Protein AF-A0AA85EK58-F1 (afdb_monomer_lite)

Sequence (116 aa):
MITLLSKPRTLRCLTRRSVKFATYGFLPGLTIAPILMYVRMKGQPDEAFYDRCYRLRCNKNQLRVDRFSYIGLGCGGIAGFANAFGPMQTAIVGMMIGTVAAVCCNQIKSSTSTQK

pLDDT: mean 83.44, std 10.49, range [45.47, 93.94]

Radius of gyration: 18.48 Å; chains: 1; bounding box: 42×33×50 Å

InterPro domains:
  IPR013869 Protein of unknown function DUF1757 [PF08560] (5-103)

Foldseek 3Di:
DVVVPDDDPDPVVVLVVVLVVLLVVVVVCVVVVVVVVCVVPVPDDPVVVVVVVVVCVVPVLNVQLVVLLQVQLVVQLVVQVVDPNHSSSRSSVRSVVSNVVSVVVVVVVVVVVVVD

Structure (mmCIF, N/CA/C/O backbone):
data_AF-A0AA85EK58-F1
#
_entry.id   AF-A0AA85EK58-F1
#
loop_
_atom_site.group_PDB
_atom_site.id
_atom_site.type_symbol
_atom_site.label_atom_id
_atom_site.label_alt_id
_atom_site.label_comp_id
_atom_site.label_asym_id
_atom_site.label_entity_id
_atom_site.label_seq_id
_atom_site.pdbx_PDB_ins_code
_atom_site.Cartn_x
_atom_site.Cartn_y
_atom_site.Cartn_z
_atom_site.occupancy
_atom_site.B_iso_or_equiv
_atom_site.auth_seq_id
_atom_site.auth_comp_id
_atom_site.auth_asym_id
_atom_site.auth_atom_id
_atom_site.pdbx_PDB_model_num
ATOM 1 N N . MET A 1 1 ? -0.810 -17.133 -13.652 1.00 45.47 1 MET A N 1
ATOM 2 C CA . MET A 1 1 ? 0.243 -17.970 -13.025 1.00 45.47 1 MET A CA 1
ATOM 3 C C . MET A 1 1 ? 1.201 -18.597 -14.047 1.00 45.47 1 MET A C 1
ATOM 5 O O . MET A 1 1 ? 2.395 -18.643 -13.786 1.00 45.47 1 MET A O 1
ATOM 9 N N . ILE A 1 2 ? 0.723 -18.992 -15.234 1.00 46.12 2 ILE A N 1
ATOM 10 C CA . ILE A 1 2 ? 1.496 -19.695 -16.284 1.00 46.12 2 ILE A CA 1
ATOM 11 C C . ILE A 1 2 ? 2.685 -18.862 -16.837 1.00 46.12 2 ILE A C 1
ATOM 13 O O . ILE A 1 2 ? 3.701 -19.406 -17.259 1.00 46.12 2 ILE A O 1
ATOM 17 N N . THR A 1 3 ? 2.630 -17.529 -16.753 1.00 54.53 3 THR A N 1
ATOM 18 C CA . THR A 1 3 ? 3.669 -16.609 -17.263 1.00 54.53 3 THR A CA 1
ATOM 19 C C . THR A 1 3 ? 4.850 -16.344 -16.318 1.00 54.53 3 THR A C 1
ATOM 21 O O . THR A 1 3 ? 5.809 -15.699 -16.740 1.00 54.53 3 THR A O 1
ATOM 24 N N . LEU A 1 4 ? 4.816 -16.820 -15.064 1.00 53.28 4 LEU A N 1
ATOM 25 C CA . LEU A 1 4 ? 5.979 -16.775 -14.156 1.00 53.28 4 LEU A CA 1
ATOM 26 C C . LEU A 1 4 ? 6.968 -17.920 -14.429 1.00 53.28 4 LEU A C 1
ATOM 28 O O . LEU A 1 4 ? 8.167 -17.752 -14.230 1.00 53.28 4 LEU A O 1
ATOM 32 N N . LEU A 1 5 ? 6.466 -19.058 -14.917 1.00 60.56 5 LEU A N 1
ATOM 33 C CA . LEU A 1 5 ? 7.264 -20.245 -15.246 1.00 60.56 5 LEU A CA 1
ATOM 34 C C . LEU A 1 5 ? 7.906 -20.168 -16.64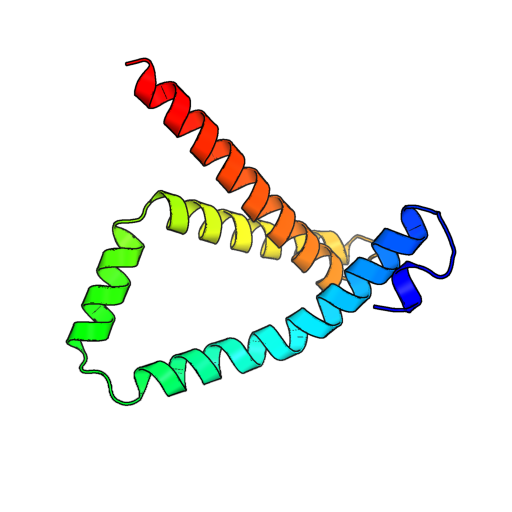0 1.00 60.56 5 LEU A C 1
ATOM 36 O O . LEU A 1 5 ? 8.931 -20.805 -16.879 1.00 60.56 5 LEU A O 1
ATOM 40 N N . SER A 1 6 ? 7.352 -19.358 -17.547 1.00 59.06 6 SER A N 1
ATOM 41 C CA . SER A 1 6 ? 7.892 -19.170 -18.896 1.00 59.06 6 SER A CA 1
ATOM 42 C C . SER A 1 6 ? 8.773 -17.909 -18.964 1.00 59.06 6 SER A C 1
ATOM 44 O O . SER A 1 6 ? 8.322 -16.804 -18.655 1.00 59.06 6 SER A O 1
ATOM 46 N N . LYS A 1 7 ? 10.058 -18.112 -19.303 1.00 69.31 7 LYS A N 1
ATOM 47 C CA . LYS A 1 7 ? 11.213 -17.171 -19.321 1.00 69.31 7 LYS A CA 1
ATOM 48 C C . LYS A 1 7 ? 10.885 -15.716 -19.759 1.00 69.31 7 LYS A C 1
ATOM 50 O O . LYS A 1 7 ? 9.949 -15.500 -20.529 1.00 6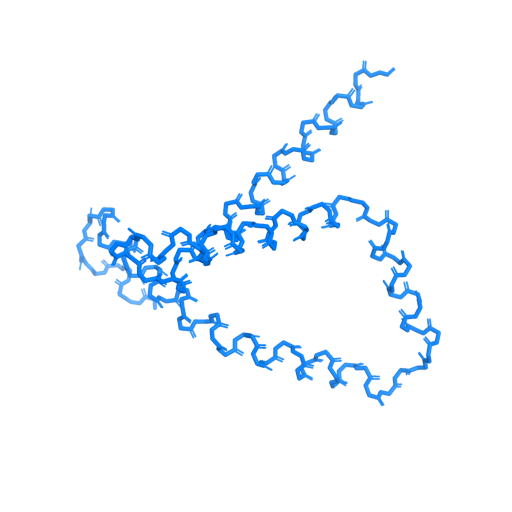9.31 7 LYS A O 1
ATOM 55 N N . PRO A 1 8 ? 11.669 -14.697 -19.321 1.00 58.47 8 PRO A N 1
ATOM 56 C CA . PRO A 1 8 ? 13.114 -14.725 -19.046 1.00 58.47 8 PRO A CA 1
ATOM 57 C C . PRO A 1 8 ? 13.501 -14.667 -17.555 1.00 58.47 8 PRO A C 1
ATOM 59 O O . PRO A 1 8 ? 12.865 -13.988 -16.757 1.00 58.47 8 PRO A O 1
ATOM 62 N N . ARG A 1 9 ? 14.608 -15.335 -17.194 1.00 65.94 9 ARG A N 1
ATOM 63 C CA . ARG A 1 9 ? 15.175 -15.437 -15.828 1.00 65.94 9 ARG A CA 1
ATOM 64 C C . ARG A 1 9 ? 15.996 -14.204 -15.408 1.00 65.94 9 ARG A C 1
ATOM 66 O O . ARG A 1 9 ? 17.000 -14.330 -14.717 1.00 65.94 9 ARG A O 1
ATOM 73 N N . THR A 1 10 ? 15.620 -13.012 -15.862 1.00 80.12 10 THR A N 1
ATOM 74 C CA . THR A 1 10 ? 16.345 -11.775 -15.535 1.00 80.12 10 THR A CA 1
ATOM 75 C C . THR A 1 10 ? 15.553 -10.986 -14.504 1.00 80.12 10 THR A C 1
ATOM 77 O O . THR A 1 10 ? 14.400 -10.634 -14.762 1.00 80.12 10 THR A O 1
ATOM 80 N N . LEU A 1 11 ? 16.180 -10.647 -13.370 1.00 76.69 11 LEU A N 1
ATOM 81 C CA . LEU A 1 11 ? 15.544 -9.897 -12.274 1.00 76.69 11 LEU A CA 1
ATOM 82 C C . LEU A 1 11 ? 14.867 -8.611 -12.766 1.00 76.69 11 LEU A C 1
ATOM 84 O O . LEU A 1 11 ? 13.740 -8.322 -12.389 1.00 76.69 11 LEU A O 1
ATOM 88 N N . ARG A 1 12 ? 15.491 -7.895 -13.709 1.00 77.56 12 ARG A N 1
ATOM 89 C CA . ARG A 1 12 ? 14.914 -6.684 -14.317 1.00 77.56 12 ARG A CA 1
ATOM 90 C C . ARG A 1 12 ? 13.578 -6.933 -15.028 1.00 77.56 12 ARG A C 1
ATOM 92 O O . ARG A 1 12 ? 12.670 -6.110 -14.933 1.00 77.56 12 ARG A O 1
ATOM 99 N N . CYS A 1 13 ? 13.443 -8.054 -15.742 1.00 77.19 13 CYS A N 1
ATOM 100 C CA . CYS A 1 13 ? 12.197 -8.397 -16.431 1.00 77.19 13 CYS A CA 1
ATOM 101 C C . CYS A 1 13 ? 11.100 -8.762 -15.426 1.00 77.19 13 CYS A C 1
ATOM 103 O O . CYS A 1 13 ? 9.963 -8.307 -15.567 1.00 77.19 13 CYS A O 1
ATOM 105 N N . LEU A 1 14 ? 11.465 -9.521 -14.388 1.00 81.44 14 LEU A N 1
ATOM 106 C CA . LEU A 1 14 ? 10.559 -9.881 -13.305 1.00 81.44 14 LEU A CA 1
ATOM 107 C C . LEU A 1 14 ? 10.045 -8.632 -12.585 1.00 81.44 14 LEU A C 1
ATOM 109 O O . LEU A 1 14 ? 8.836 -8.437 -12.530 1.00 81.44 14 LEU A O 1
ATOM 113 N N . THR A 1 15 ? 10.932 -7.737 -12.138 1.00 81.38 15 THR A N 1
ATOM 114 C CA . THR A 1 15 ? 10.546 -6.491 -11.459 1.00 81.38 15 THR A CA 1
ATOM 115 C C . THR A 1 15 ? 9.609 -5.653 -12.322 1.00 81.38 15 THR A C 1
ATOM 117 O O . THR A 1 15 ? 8.565 -5.212 -11.849 1.00 81.38 15 THR A O 1
ATOM 120 N N . ARG A 1 16 ? 9.909 -5.493 -13.617 1.00 80.44 16 ARG A N 1
ATOM 121 C CA . ARG A 1 16 ? 9.058 -4.718 -14.531 1.00 80.44 16 ARG A CA 1
ATOM 122 C C . ARG A 1 16 ? 7.667 -5.337 -14.704 1.00 80.44 16 ARG A C 1
ATOM 124 O O . ARG A 1 16 ? 6.686 -4.602 -14.787 1.00 80.44 16 ARG A O 1
ATOM 131 N N . ARG A 1 17 ? 7.563 -6.670 -14.763 1.00 82.31 17 ARG A N 1
ATOM 132 C CA . ARG A 1 17 ? 6.271 -7.375 -14.824 1.00 82.31 17 ARG A CA 1
ATOM 133 C C . ARG A 1 17 ? 5.509 -7.245 -13.506 1.00 82.31 17 ARG A C 1
ATOM 135 O O . ARG A 1 17 ? 4.342 -6.871 -13.536 1.00 82.31 17 ARG A O 1
ATOM 142 N N . SER A 1 18 ? 6.164 -7.488 -12.373 1.00 82.38 18 SER A N 1
ATOM 143 C CA . SER A 1 18 ? 5.559 -7.390 -11.040 1.00 82.38 18 SER A CA 1
ATOM 144 C C . SER A 1 18 ? 4.998 -5.999 -10.774 1.00 82.38 18 SER A C 1
ATOM 146 O O . SER A 1 18 ? 3.864 -5.874 -10.331 1.00 82.38 18 SER A O 1
ATOM 148 N N . VAL A 1 19 ? 5.746 -4.952 -11.129 1.00 82.12 19 VAL A N 1
ATOM 149 C CA . VAL A 1 19 ? 5.294 -3.564 -10.990 1.00 82.12 19 VAL A CA 1
ATOM 150 C C . VAL A 1 19 ? 4.063 -3.290 -11.858 1.00 82.12 19 VAL A C 1
ATOM 152 O O . VAL A 1 19 ? 3.109 -2.691 -11.374 1.00 82.12 19 VAL A O 1
ATOM 155 N N . LYS A 1 20 ? 4.026 -3.779 -13.107 1.00 83.69 20 LYS A N 1
ATOM 156 C CA . LYS A 1 20 ? 2.834 -3.647 -13.964 1.00 83.69 20 LYS A CA 1
ATOM 157 C C . LYS A 1 20 ? 1.610 -4.327 -13.346 1.00 83.69 20 LYS A C 1
ATOM 159 O O . LYS A 1 20 ? 0.557 -3.704 -13.269 1.00 83.69 20 LYS A O 1
ATOM 164 N N . PHE A 1 21 ? 1.743 -5.569 -12.877 1.00 85.56 21 PHE A N 1
ATOM 165 C CA . PHE A 1 21 ? 0.646 -6.275 -12.205 1.00 85.56 21 PHE A CA 1
ATOM 166 C C . PHE A 1 21 ? 0.205 -5.576 -10.915 1.00 85.56 21 PHE A C 1
ATOM 168 O O . PHE A 1 21 ? -0.993 -5.477 -10.661 1.00 85.56 21 PHE A O 1
ATOM 175 N N . ALA A 1 22 ? 1.147 -5.029 -10.144 1.00 84.69 22 ALA A N 1
ATOM 176 C CA . ALA A 1 22 ? 0.836 -4.251 -8.951 1.00 84.69 22 ALA A CA 1
ATOM 177 C C . ALA A 1 22 ? 0.023 -2.993 -9.294 1.00 84.69 22 ALA A C 1
ATOM 179 O O . ALA A 1 22 ? -0.958 -2.699 -8.619 1.00 84.69 22 ALA A O 1
ATOM 180 N N . THR A 1 23 ? 0.360 -2.290 -10.381 1.00 85.06 23 THR A N 1
ATOM 181 C CA . THR A 1 23 ? -0.425 -1.137 -10.849 1.00 85.06 23 THR A CA 1
ATOM 182 C C . THR A 1 23 ? -1.836 -1.537 -11.287 1.00 85.06 23 THR A C 1
ATOM 184 O O . THR A 1 23 ? -2.794 -0.863 -10.912 1.00 85.06 23 THR A O 1
ATOM 187 N N . TYR A 1 24 ? -1.983 -2.650 -12.018 1.00 87.62 24 TYR A N 1
ATOM 188 C CA . TYR A 1 24 ? -3.298 -3.159 -12.428 1.00 87.62 24 TYR A CA 1
ATOM 189 C C . TYR A 1 24 ? -4.187 -3.554 -11.245 1.00 87.62 24 TYR A C 1
ATOM 191 O O . TYR A 1 24 ? -5.396 -3.390 -11.339 1.00 87.62 24 TYR A O 1
ATOM 199 N N . GLY A 1 25 ? -3.618 -4.059 -10.146 1.00 85.12 25 GLY A N 1
ATOM 200 C CA . GLY A 1 25 ? -4.374 -4.374 -8.929 1.00 85.12 25 GLY A CA 1
ATOM 201 C C . GLY A 1 25 ? -4.666 -3.150 -8.054 1.00 85.12 25 GLY A C 1
ATOM 202 O O . GLY A 1 25 ? -5.734 -3.058 -7.454 1.00 85.12 25 GLY A O 1
ATOM 203 N N . PHE A 1 26 ? -3.746 -2.185 -8.004 1.00 88.12 26 PHE A N 1
ATOM 204 C CA . PHE A 1 26 ? -3.887 -0.997 -7.162 1.00 88.12 26 PHE A CA 1
ATOM 205 C C . PHE A 1 26 ? -5.025 -0.081 -7.626 1.00 88.12 26 PHE A C 1
ATOM 207 O O . PHE A 1 26 ? -5.792 0.412 -6.803 1.00 88.12 26 PHE A O 1
ATOM 214 N N . LEU A 1 27 ? -5.156 0.135 -8.938 1.00 87.00 27 LEU A N 1
ATOM 215 C CA . LEU A 1 27 ? -6.147 1.054 -9.506 1.00 87.00 27 LEU A CA 1
ATOM 216 C C . LEU A 1 27 ? -7.608 0.683 -9.154 1.00 87.00 27 LEU A C 1
ATOM 218 O O . LEU A 1 27 ? -8.319 1.537 -8.618 1.00 87.00 27 LEU A O 1
ATOM 222 N N . PRO A 1 28 ? -8.075 -0.567 -9.370 1.00 89.31 28 PRO A N 1
ATOM 223 C CA . PRO A 1 28 ? -9.392 -0.985 -8.897 1.00 89.31 28 PRO A CA 1
ATOM 224 C C . PRO A 1 28 ? -9.439 -1.082 -7.368 1.00 89.31 28 PRO A C 1
ATOM 226 O O . PRO A 1 28 ? -10.466 -0.777 -6.776 1.00 89.31 28 PRO A O 1
ATOM 229 N N . GLY A 1 29 ? -8.335 -1.435 -6.700 1.00 86.69 29 GLY A N 1
ATOM 230 C CA . GLY A 1 29 ? -8.271 -1.472 -5.237 1.00 86.69 29 GLY A CA 1
ATOM 231 C C . GLY A 1 29 ? -8.616 -0.129 -4.586 1.00 86.69 29 GLY A C 1
ATOM 232 O O . GLY A 1 29 ? -9.367 -0.101 -3.614 1.00 86.69 29 GLY A O 1
ATOM 233 N N . LEU A 1 30 ? -8.145 0.984 -5.158 1.00 88.62 30 LEU A N 1
ATOM 234 C CA . LEU A 1 30 ? -8.411 2.334 -4.650 1.00 88.62 30 LEU A CA 1
ATOM 235 C C . LEU A 1 30 ? -9.901 2.707 -4.695 1.00 88.62 30 LEU A C 1
ATOM 237 O O . LEU A 1 30 ? -10.381 3.414 -3.814 1.00 88.62 30 LEU A O 1
ATOM 241 N N . THR A 1 31 ? -10.636 2.227 -5.700 1.00 88.75 31 THR A N 1
ATOM 242 C CA . THR A 1 31 ? -12.070 2.522 -5.874 1.00 88.75 31 THR A CA 1
ATOM 243 C C . THR A 1 31 ? -12.960 1.519 -5.143 1.00 88.75 31 THR A C 1
ATOM 245 O O . THR A 1 31 ? -13.946 1.904 -4.520 1.00 88.75 31 THR A O 1
ATOM 248 N N . ILE A 1 32 ? -12.589 0.238 -5.139 1.00 93.94 32 ILE A N 1
ATOM 249 C CA . ILE A 1 32 ? -13.336 -0.828 -4.465 1.00 93.94 32 ILE A CA 1
ATOM 250 C C . ILE A 1 32 ? -13.218 -0.709 -2.937 1.00 93.94 32 ILE A C 1
ATOM 252 O O . ILE A 1 32 ? -14.188 -0.977 -2.230 1.00 93.94 32 ILE A O 1
ATOM 256 N N . ALA A 1 33 ? -12.072 -0.2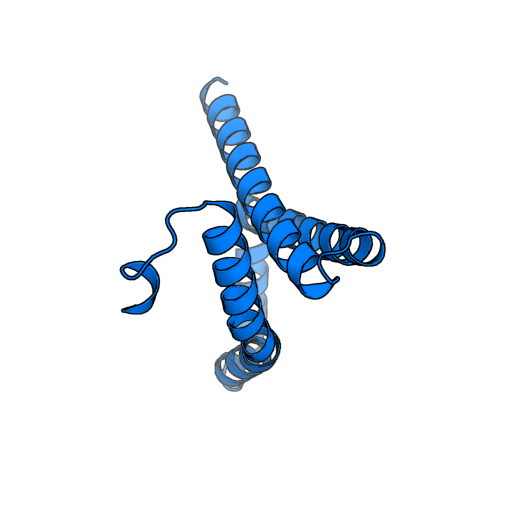70 -2.404 1.00 88.38 33 ALA A N 1
ATOM 257 C CA . ALA A 1 33 ? -11.855 -0.136 -0.961 1.00 88.38 33 ALA A CA 1
ATOM 258 C C . ALA A 1 33 ? -12.898 0.749 -0.235 1.00 88.38 33 ALA A C 1
ATOM 260 O O . ALA A 1 33 ? -13.494 0.264 0.733 1.00 88.38 33 ALA A O 1
ATOM 261 N N . PRO A 1 34 ? -13.179 2.001 -0.657 1.00 90.12 34 PRO A N 1
ATOM 262 C CA . PRO A 1 34 ? -14.204 2.826 -0.017 1.00 90.12 34 PRO A CA 1
ATOM 263 C C . PRO A 1 34 ? -15.616 2.259 -0.207 1.00 90.12 34 PRO A C 1
ATOM 265 O O . PRO A 1 34 ? -16.423 2.343 0.716 1.00 90.12 34 PRO A O 1
ATOM 268 N N . ILE A 1 35 ? -15.906 1.620 -1.347 1.00 93.44 35 ILE A N 1
ATOM 269 C CA . ILE A 1 35 ? -17.203 0.969 -1.592 1.00 93.44 35 ILE A CA 1
ATOM 270 C C . ILE A 1 35 ? -17.417 -0.176 -0.599 1.00 93.44 35 ILE A C 1
ATOM 272 O O . ILE A 1 35 ? -18.449 -0.231 0.066 1.00 93.44 35 ILE A O 1
ATOM 276 N N . LEU A 1 36 ? -16.431 -1.062 -0.439 1.00 92.31 36 LEU A N 1
ATOM 277 C CA . LEU A 1 36 ? -16.492 -2.155 0.534 1.00 92.31 36 LEU A CA 1
ATOM 278 C C . LEU A 1 36 ? -16.607 -1.631 1.967 1.00 92.31 36 LEU A C 1
ATOM 280 O O . LEU A 1 36 ? -17.349 -2.198 2.770 1.00 92.31 36 LEU A O 1
ATOM 284 N N . MET A 1 37 ? -15.903 -0.543 2.292 1.00 89.25 37 MET A N 1
ATOM 285 C CA . MET A 1 37 ? -16.017 0.102 3.598 1.00 89.25 37 MET A CA 1
ATOM 286 C C . MET A 1 37 ? -17.435 0.627 3.836 1.00 89.25 37 MET A C 1
ATOM 288 O O . MET A 1 37 ? -18.001 0.366 4.894 1.00 89.25 37 MET A O 1
ATOM 292 N N . TYR A 1 38 ? -18.025 1.306 2.851 1.00 90.44 38 TYR A N 1
ATOM 293 C CA . TYR A 1 38 ? -19.392 1.812 2.929 1.00 90.44 38 TYR A CA 1
ATOM 294 C C . TYR A 1 38 ? -20.416 0.681 3.067 1.00 90.44 38 TYR A C 1
ATOM 296 O O . TYR A 1 38 ? -21.248 0.715 3.969 1.00 90.44 38 TYR A O 1
ATOM 304 N N . VAL A 1 39 ? -20.322 -0.364 2.238 1.00 93.12 39 VAL A N 1
ATOM 305 C CA . VAL A 1 39 ? -21.217 -1.533 2.299 1.00 93.12 39 VAL A CA 1
ATOM 306 C C . VAL A 1 39 ? -21.145 -2.209 3.666 1.00 93.12 39 VAL A C 1
ATOM 308 O O . VAL A 1 39 ? -22.178 -2.546 4.236 1.00 93.12 39 VAL A O 1
ATOM 311 N N . ARG A 1 40 ? -19.942 -2.351 4.233 1.00 89.00 40 ARG A N 1
ATOM 312 C CA . ARG A 1 40 ? -19.761 -2.913 5.578 1.00 89.00 40 ARG A CA 1
ATOM 313 C C . ARG A 1 40 ? -20.403 -2.043 6.669 1.00 89.00 40 ARG A C 1
ATOM 315 O O . ARG A 1 40 ? -20.772 -2.561 7.716 1.00 89.00 40 ARG A O 1
ATOM 322 N N . MET A 1 41 ? -20.492 -0.736 6.442 1.00 86.69 41 MET A N 1
ATOM 323 C CA . MET A 1 41 ? -20.881 0.255 7.446 1.00 86.69 41 MET A CA 1
ATOM 324 C C . MET A 1 41 ? -22.340 0.718 7.355 1.00 86.69 41 MET A C 1
ATOM 326 O O . MET A 1 41 ? -22.860 1.234 8.335 1.00 86.69 41 MET A O 1
ATOM 330 N N . LYS A 1 42 ? -23.029 0.488 6.231 1.00 88.69 42 LYS A N 1
ATOM 331 C CA . LYS A 1 42 ? -24.392 0.984 5.948 1.00 88.69 42 LYS A CA 1
ATOM 332 C C . LYS A 1 42 ? -25.480 0.557 6.958 1.00 88.69 42 LYS A C 1
ATOM 334 O O . LYS A 1 42 ? -26.562 1.129 6.945 1.00 88.69 42 LYS A O 1
ATOM 339 N N . GLY A 1 43 ? -25.224 -0.427 7.819 1.00 84.31 43 GLY A N 1
ATOM 340 C CA . GLY A 1 43 ? -26.189 -0.921 8.813 1.00 84.31 43 GLY A CA 1
ATOM 341 C C . GLY A 1 43 ? -25.642 -1.026 10.234 1.00 84.31 43 GLY A C 1
ATOM 342 O O . GLY A 1 43 ? -26.227 -1.743 11.039 1.00 84.31 43 GLY A O 1
ATOM 343 N N . GLN A 1 44 ? -24.502 -0.395 10.533 1.00 88.06 44 GLN A N 1
ATOM 344 C CA . GLN A 1 44 ? -23.930 -0.419 11.881 1.00 88.06 44 GLN A CA 1
ATOM 345 C C . GLN A 1 44 ? -24.313 0.846 12.664 1.00 88.06 44 GLN A C 1
ATOM 347 O O . GLN A 1 44 ? -24.355 1.920 12.065 1.00 88.06 44 GLN A O 1
ATOM 352 N N . PRO A 1 45 ? -24.579 0.734 13.979 1.00 89.44 45 PRO A N 1
ATOM 353 C CA . PRO A 1 45 ? -24.846 1.892 14.826 1.00 89.44 45 PRO A CA 1
ATOM 354 C C . PRO A 1 45 ? -23.592 2.762 14.981 1.00 89.44 45 PRO A C 1
ATOM 356 O O . PRO A 1 45 ? -22.465 2.268 14.877 1.00 89.44 45 PRO A O 1
ATOM 359 N N . ASP A 1 46 ? -23.777 4.051 15.272 1.00 85.38 46 ASP A N 1
ATOM 360 C CA . ASP A 1 46 ? -22.684 5.033 15.362 1.00 85.38 46 ASP A CA 1
ATOM 361 C C . ASP A 1 46 ? -21.598 4.620 16.371 1.00 85.38 46 ASP A C 1
ATOM 363 O O . ASP A 1 46 ? -20.400 4.774 16.126 1.00 85.38 46 ASP A O 1
ATOM 367 N N . GLU A 1 47 ? -21.995 3.990 17.476 1.00 87.75 47 GLU A N 1
ATOM 368 C CA . GLU A 1 47 ? -21.097 3.417 18.488 1.00 87.75 47 GLU A CA 1
ATOM 369 C C . GLU A 1 47 ? -20.096 2.391 17.930 1.00 87.75 47 GLU A C 1
ATOM 371 O O . GLU A 1 47 ? -18.949 2.336 18.381 1.00 87.75 47 GLU A O 1
ATOM 376 N N . ALA A 1 48 ? -20.466 1.636 16.892 1.00 86.25 48 ALA A N 1
ATOM 377 C CA . ALA A 1 48 ? -19.571 0.679 16.246 1.00 86.25 48 ALA A CA 1
ATOM 378 C C . ALA A 1 48 ? -18.447 1.378 15.459 1.00 86.25 48 ALA A C 1
ATOM 380 O O . ALA A 1 48 ? -17.323 0.865 15.381 1.00 86.25 48 ALA A O 1
ATOM 381 N N . PHE A 1 49 ? -18.705 2.574 14.914 1.00 86.31 49 PHE A N 1
ATOM 382 C CA . PHE A 1 49 ? -17.660 3.391 14.294 1.00 86.31 49 PHE A CA 1
ATOM 383 C C . PHE A 1 49 ? -16.669 3.892 15.344 1.00 86.31 49 PHE A C 1
ATOM 385 O O . PHE A 1 49 ? -15.454 3.824 15.124 1.00 86.31 49 PHE A O 1
ATOM 392 N N . TYR A 1 50 ? -17.168 4.346 16.497 1.00 89.25 50 TYR A N 1
ATOM 393 C CA . TYR A 1 50 ? -16.324 4.806 17.597 1.00 89.25 50 TYR A CA 1
ATOM 394 C C . TYR A 1 50 ? -15.468 3.679 18.181 1.00 89.25 50 TYR A C 1
ATOM 396 O O . TYR A 1 50 ? -14.262 3.879 18.335 1.00 89.25 50 TYR A O 1
ATOM 404 N N . ASP A 1 51 ? -16.031 2.489 18.419 1.00 91.25 51 ASP A N 1
ATOM 405 C CA . ASP A 1 51 ? -15.261 1.330 18.897 1.00 91.25 51 ASP A CA 1
ATOM 406 C C . ASP A 1 51 ? -14.159 0.947 17.897 1.00 91.25 51 ASP A C 1
ATOM 408 O O . ASP A 1 51 ? -12.994 0.761 18.262 1.00 91.25 51 ASP A O 1
ATOM 412 N N . ARG A 1 52 ? -14.471 0.927 16.594 1.00 87.00 52 ARG A N 1
ATOM 413 C CA . ARG A 1 52 ? -13.470 0.626 15.561 1.00 87.00 52 ARG A CA 1
ATOM 414 C C . ARG A 1 52 ? -12.330 1.648 15.547 1.00 87.00 52 ARG A C 1
ATOM 416 O O . ARG A 1 52 ? -11.160 1.259 15.492 1.00 87.00 52 ARG A O 1
ATOM 423 N N . CYS A 1 53 ? -12.653 2.939 15.606 1.00 87.44 53 CYS A N 1
ATOM 424 C CA . CYS A 1 53 ? -11.665 4.018 15.682 1.00 87.44 53 CYS A CA 1
ATOM 425 C C . CYS A 1 53 ? -10.831 3.943 16.967 1.00 87.44 53 CYS A C 1
ATOM 427 O O . CYS A 1 53 ? -9.621 4.184 16.932 1.00 87.44 53 CYS A O 1
ATOM 429 N N . TYR A 1 54 ? -11.451 3.572 18.087 1.00 90.12 54 TYR A N 1
ATOM 430 C CA . TYR A 1 54 ? -10.775 3.398 19.366 1.00 90.12 54 TYR A CA 1
ATOM 431 C C . TYR A 1 54 ? -9.761 2.250 19.311 1.00 90.12 54 TYR A C 1
ATOM 433 O O . TYR A 1 54 ? -8.586 2.456 19.615 1.00 90.12 54 TYR A O 1
ATOM 441 N N . ARG A 1 55 ? -10.157 1.073 18.809 1.00 89.75 55 ARG A N 1
ATOM 442 C CA . ARG A 1 55 ? -9.253 -0.079 18.636 1.00 89.75 55 ARG A CA 1
ATOM 443 C C . ARG A 1 55 ? -8.063 0.244 17.731 1.00 89.75 55 ARG A C 1
ATOM 445 O O . ARG A 1 55 ? -6.927 -0.082 18.075 1.00 89.75 55 ARG A O 1
ATOM 452 N N . LEU A 1 56 ? -8.303 0.931 16.610 1.00 87.12 56 LEU A N 1
ATOM 453 C CA . LEU A 1 56 ? -7.239 1.402 15.715 1.00 87.12 56 LEU A CA 1
ATOM 454 C C . LEU A 1 56 ? -6.285 2.363 16.432 1.00 87.12 56 LEU A C 1
ATOM 456 O O . LEU A 1 56 ? -5.070 2.247 16.291 1.00 87.12 56 LEU A O 1
ATOM 460 N N . ARG A 1 57 ? -6.816 3.280 17.250 1.00 88.19 57 ARG A N 1
ATOM 461 C CA . ARG A 1 57 ? -6.009 4.224 18.032 1.00 88.19 57 ARG A CA 1
ATOM 462 C C . ARG A 1 57 ? -5.151 3.529 19.090 1.00 88.19 57 ARG A C 1
ATOM 464 O O . ARG A 1 57 ? -4.002 3.921 19.297 1.00 88.19 57 ARG A O 1
ATOM 471 N N . CYS A 1 58 ? -5.688 2.503 19.741 1.00 89.94 58 CYS A N 1
ATOM 472 C CA . CYS A 1 58 ? -4.972 1.733 20.752 1.00 89.94 58 CYS A CA 1
ATOM 473 C C . CYS A 1 58 ? -3.856 0.869 20.143 1.00 89.94 58 CYS A C 1
ATOM 475 O O . CYS A 1 58 ? -2.809 0.691 20.771 1.00 89.94 58 CYS A O 1
ATOM 477 N N . ASN A 1 59 ? -4.011 0.403 18.900 1.00 89.50 59 ASN A N 1
ATOM 478 C CA . ASN A 1 59 ? -2.983 -0.366 18.201 1.00 89.50 59 ASN A CA 1
ATOM 479 C C . ASN A 1 59 ? -1.893 0.528 17.572 1.00 89.50 59 ASN A C 1
ATOM 481 O O . ASN A 1 59 ? -1.804 0.713 16.355 1.00 89.50 59 ASN A O 1
ATOM 485 N N . LYS A 1 60 ? -1.004 1.064 18.419 1.00 85.56 60 LYS A N 1
ATOM 486 C CA . LYS A 1 60 ? 0.077 1.983 18.007 1.00 85.56 60 LYS A CA 1
ATOM 487 C C . LYS A 1 60 ? 1.021 1.399 16.946 1.00 85.56 60 LYS A C 1
ATOM 489 O O . LYS A 1 60 ? 1.579 2.158 16.153 1.00 85.56 60 LYS A O 1
ATOM 494 N N . ASN A 1 61 ? 1.210 0.079 16.924 1.00 86.31 61 ASN A N 1
ATOM 495 C CA . ASN A 1 61 ? 2.082 -0.584 15.953 1.00 86.31 61 ASN A CA 1
ATOM 496 C C . ASN A 1 61 ? 1.470 -0.566 14.548 1.00 86.31 61 ASN A C 1
ATOM 498 O O . ASN A 1 61 ? 2.182 -0.272 13.587 1.00 86.31 61 ASN A O 1
ATOM 502 N N . GLN A 1 62 ? 0.160 -0.802 14.441 1.00 85.69 62 GLN A N 1
ATOM 503 C CA . GLN A 1 62 ? -0.579 -0.726 13.179 1.00 85.69 62 GLN A CA 1
ATOM 504 C C . GLN A 1 62 ? -0.631 0.708 12.645 1.00 85.69 62 GLN A C 1
ATOM 506 O O . GLN A 1 62 ? -0.278 0.939 11.494 1.00 85.69 62 GLN A O 1
ATOM 511 N N . LEU A 1 63 ? -0.925 1.691 13.503 1.00 89.25 63 LEU A N 1
ATOM 512 C CA . LEU A 1 63 ? -0.894 3.106 13.110 1.00 89.25 63 LEU A CA 1
ATOM 513 C C . LEU A 1 63 ? 0.472 3.560 12.592 1.00 89.25 63 LEU A C 1
ATOM 515 O O . LEU A 1 63 ? 0.551 4.420 11.715 1.00 89.25 63 LEU A O 1
ATOM 519 N N . ARG A 1 64 ? 1.561 3.018 13.147 1.00 88.62 64 ARG A N 1
ATOM 520 C CA . ARG A 1 64 ? 2.904 3.320 12.655 1.00 88.62 64 ARG A CA 1
ATOM 521 C C . ARG A 1 64 ? 3.090 2.783 11.239 1.00 88.62 64 ARG A C 1
ATOM 523 O O . ARG A 1 64 ? 3.525 3.543 10.382 1.00 88.62 64 ARG A O 1
ATOM 530 N N . VAL A 1 65 ? 2.739 1.522 10.994 1.00 92.38 65 VAL A N 1
ATOM 531 C CA . VAL A 1 65 ? 2.830 0.916 9.655 1.00 92.38 65 VAL A CA 1
ATOM 532 C C . VAL A 1 65 ? 2.019 1.716 8.641 1.00 92.38 65 VAL A C 1
ATOM 534 O O . VAL A 1 65 ? 2.563 2.084 7.601 1.00 92.38 65 VAL A O 1
ATOM 537 N N . ASP A 1 66 ? 0.787 2.090 8.985 1.00 90.62 66 ASP A N 1
ATOM 538 C CA . ASP A 1 66 ? -0.071 2.883 8.104 1.00 90.62 66 ASP A CA 1
ATOM 539 C C . ASP A 1 66 ? 0.562 4.242 7.775 1.00 90.62 66 ASP A C 1
ATOM 541 O O . ASP A 1 66 ? 0.677 4.603 6.605 1.00 90.62 66 ASP A O 1
ATOM 545 N N . ARG A 1 67 ? 1.074 4.975 8.773 1.00 90.81 67 ARG A N 1
ATOM 546 C CA . ARG A 1 67 ? 1.739 6.274 8.547 1.00 90.81 67 ARG A CA 1
ATOM 547 C C . ARG A 1 67 ? 2.956 6.162 7.637 1.00 90.81 67 ARG A C 1
ATOM 549 O O . ARG A 1 67 ? 3.083 6.946 6.703 1.00 90.81 67 ARG A O 1
ATOM 556 N N . PHE A 1 68 ? 3.837 5.196 7.884 1.00 91.19 68 PHE A N 1
ATOM 557 C CA . PHE A 1 68 ? 5.009 4.985 7.033 1.00 91.19 68 PHE A CA 1
ATOM 558 C C . PHE A 1 68 ? 4.623 4.534 5.623 1.00 91.19 68 PHE A C 1
ATOM 560 O O . PHE A 1 68 ? 5.288 4.926 4.669 1.00 91.19 68 PHE A O 1
ATOM 567 N N . SER A 1 69 ? 3.543 3.765 5.470 1.00 91.31 69 SER A N 1
ATOM 568 C CA . SER A 1 69 ? 3.028 3.378 4.155 1.00 91.31 69 SER A CA 1
ATOM 569 C C . SER A 1 69 ? 2.521 4.585 3.359 1.00 91.31 69 SER A C 1
ATOM 571 O O . SER A 1 69 ? 2.868 4.720 2.189 1.00 91.31 69 SER A O 1
ATOM 573 N N . TYR A 1 70 ? 1.794 5.514 3.993 1.00 91.88 70 TYR A N 1
ATOM 574 C CA . TYR A 1 70 ? 1.319 6.741 3.347 1.00 91.88 70 TYR A CA 1
ATOM 575 C C . TYR A 1 70 ? 2.459 7.705 3.021 1.00 91.88 70 TYR A C 1
ATOM 577 O O . TYR A 1 70 ? 2.488 8.270 1.930 1.00 91.88 70 TYR A O 1
ATOM 585 N N . ILE A 1 71 ? 3.425 7.858 3.933 1.00 92.88 71 ILE A N 1
ATOM 586 C CA . ILE A 1 71 ? 4.633 8.655 3.682 1.00 92.88 71 ILE A CA 1
ATOM 587 C C . ILE A 1 71 ? 5.412 8.049 2.511 1.00 92.88 71 ILE A C 1
ATOM 589 O O . ILE A 1 71 ? 5.781 8.760 1.582 1.00 92.88 71 ILE A O 1
ATOM 593 N N . GLY A 1 72 ? 5.599 6.728 2.510 1.00 90.94 72 GLY A N 1
ATOM 594 C CA . GLY A 1 72 ? 6.248 6.002 1.424 1.00 90.94 72 GLY A CA 1
ATOM 595 C C . GLY A 1 72 ? 5.518 6.154 0.089 1.00 90.94 72 GLY A C 1
ATOM 596 O O . GLY A 1 72 ? 6.164 6.366 -0.934 1.00 90.94 72 GLY A O 1
ATOM 597 N N . LEU A 1 73 ? 4.183 6.116 0.094 1.00 90.94 73 LEU A N 1
ATOM 598 C CA . LEU A 1 73 ? 3.354 6.349 -1.089 1.00 90.94 73 LEU A CA 1
ATOM 599 C C . LEU A 1 73 ? 3.553 7.765 -1.637 1.00 90.94 73 LEU A C 1
ATOM 601 O O . LEU A 1 73 ? 3.812 7.928 -2.829 1.00 90.94 73 LEU A O 1
ATOM 605 N N . GLY A 1 74 ? 3.474 8.781 -0.772 1.00 89.75 74 GLY A N 1
ATOM 606 C CA . GLY A 1 74 ? 3.645 10.183 -1.152 1.00 89.75 74 GLY A CA 1
ATOM 607 C C . GLY A 1 74 ? 5.050 10.475 -1.681 1.00 89.75 74 GLY A C 1
ATOM 608 O O . GLY A 1 74 ? 5.203 10.976 -2.795 1.00 89.75 74 GLY A O 1
ATOM 609 N N . CYS A 1 75 ? 6.085 10.093 -0.929 1.00 90.12 75 CYS A N 1
ATOM 610 C CA . CYS A 1 75 ? 7.480 10.266 -1.335 1.00 90.12 75 CYS A CA 1
ATOM 611 C C . CYS A 1 75 ? 7.804 9.481 -2.615 1.00 90.12 75 CYS A C 1
ATOM 613 O O . CYS A 1 75 ? 8.473 10.006 -3.503 1.00 90.12 75 CYS A O 1
ATOM 615 N N . GLY A 1 76 ? 7.301 8.250 -2.740 1.00 86.88 76 GLY A N 1
ATOM 616 C CA . GLY A 1 76 ? 7.469 7.426 -3.934 1.00 86.88 76 GLY A CA 1
ATOM 617 C C . GLY A 1 76 ? 6.788 8.026 -5.163 1.00 86.88 76 GLY A C 1
ATOM 618 O O . GLY A 1 76 ? 7.363 8.011 -6.250 1.00 86.88 76 GLY A O 1
ATOM 619 N N . GLY A 1 77 ? 5.599 8.609 -4.999 1.00 87.12 77 GLY A N 1
ATOM 620 C CA . GLY A 1 77 ? 4.889 9.307 -6.070 1.00 87.12 77 GLY A CA 1
ATOM 621 C C . GLY A 1 77 ? 5.655 10.529 -6.571 1.00 87.12 77 GLY A C 1
ATOM 622 O O . GLY A 1 77 ? 5.878 10.656 -7.773 1.00 87.12 77 GLY A O 1
ATOM 623 N N . ILE A 1 78 ? 6.138 11.372 -5.651 1.00 87.81 78 ILE A N 1
ATOM 624 C CA . ILE A 1 78 ? 6.941 12.564 -5.974 1.00 87.81 78 ILE A CA 1
ATOM 625 C C . ILE A 1 78 ? 8.248 12.165 -6.671 1.00 87.81 78 ILE A C 1
ATOM 627 O O . ILE A 1 78 ? 8.579 12.707 -7.723 1.00 87.81 78 ILE A O 1
ATOM 631 N N . ALA A 1 79 ? 8.957 11.163 -6.144 1.00 85.56 79 ALA A N 1
ATOM 632 C CA . ALA A 1 79 ? 10.193 10.665 -6.743 1.00 85.56 79 ALA A CA 1
ATOM 633 C C . ALA A 1 79 ? 9.986 10.114 -8.166 1.00 85.56 79 ALA A C 1
ATOM 635 O O . ALA A 1 79 ? 10.903 10.156 -8.984 1.00 85.56 79 ALA A O 1
ATOM 636 N N . GLY A 1 80 ? 8.790 9.617 -8.486 1.00 82.56 80 GLY A N 1
ATOM 637 C CA . GLY A 1 80 ? 8.458 9.107 -9.815 1.00 82.56 80 GLY A CA 1
ATOM 638 C C . GLY A 1 80 ? 8.255 10.167 -10.887 1.00 82.56 80 GLY A C 1
ATOM 639 O O . GLY A 1 80 ? 8.415 9.856 -12.060 1.00 82.56 80 GLY A O 1
ATOM 640 N N . PHE A 1 81 ? 7.972 11.420 -10.521 1.00 79.56 81 PHE A N 1
ATOM 641 C CA . PHE A 1 81 ? 7.970 12.519 -11.495 1.00 79.56 81 PHE A CA 1
ATOM 642 C C . PHE A 1 81 ? 9.377 12.824 -12.025 1.00 79.56 81 PHE A C 1
ATOM 644 O O . PHE A 1 81 ? 9.518 13.290 -13.150 1.00 79.56 81 PHE A O 1
ATOM 651 N N . ALA A 1 82 ? 10.412 12.522 -11.237 1.00 80.31 82 ALA A N 1
ATOM 652 C CA . ALA A 1 82 ? 11.813 12.696 -11.616 1.00 80.31 82 ALA A CA 1
ATOM 653 C C . ALA A 1 82 ? 12.451 11.430 -12.224 1.00 80.31 82 ALA A C 1
ATOM 655 O O . ALA A 1 82 ? 13.600 11.472 -12.657 1.00 80.31 82 ALA A O 1
ATOM 656 N N . ASN A 1 83 ? 11.746 10.294 -12.242 1.00 75.50 83 ASN A N 1
ATOM 657 C CA . ASN A 1 83 ? 12.287 9.008 -12.679 1.00 75.50 83 ASN A CA 1
ATOM 658 C C . ASN A 1 83 ? 11.622 8.507 -13.968 1.00 75.50 83 ASN A C 1
ATOM 660 O O . ASN A 1 83 ? 10.456 8.763 -14.239 1.00 75.50 83 ASN A O 1
ATOM 664 N N . ALA A 1 84 ? 12.352 7.696 -14.742 1.00 67.94 84 ALA A N 1
ATOM 665 C CA . ALA A 1 84 ? 11.820 7.047 -15.949 1.00 67.94 84 ALA A CA 1
ATOM 666 C C . ALA A 1 84 ? 10.715 6.006 -15.655 1.00 67.94 84 ALA A C 1
ATOM 668 O O . ALA A 1 84 ? 9.990 5.576 -16.553 1.00 67.94 84 ALA A O 1
ATOM 669 N N . PHE A 1 85 ? 10.597 5.578 -14.395 1.00 65.19 85 PHE A N 1
ATOM 670 C CA . PHE A 1 85 ? 9.475 4.787 -13.904 1.00 65.19 85 PHE A CA 1
ATOM 671 C C . PHE A 1 85 ? 8.377 5.751 -13.454 1.00 65.19 85 PHE A C 1
ATOM 673 O O . PHE A 1 85 ? 8.594 6.531 -12.535 1.00 65.19 85 PHE A O 1
ATOM 680 N N . GLY A 1 86 ? 7.216 5.703 -14.113 1.00 80.44 86 GLY A N 1
ATOM 681 C CA . GLY A 1 86 ? 6.142 6.670 -13.884 1.00 80.44 86 GLY A CA 1
ATOM 682 C C . GLY A 1 86 ? 5.655 6.748 -12.425 1.00 80.44 86 GLY A C 1
ATOM 683 O O . GLY A 1 86 ? 5.793 5.779 -11.669 1.00 80.44 86 GLY A O 1
ATOM 684 N N . PRO A 1 87 ? 4.999 7.863 -12.049 1.00 83.19 87 PRO A N 1
ATOM 685 C CA . PRO A 1 87 ? 4.699 8.232 -10.658 1.00 83.19 87 PRO A CA 1
ATOM 686 C C . PRO A 1 87 ? 3.881 7.188 -9.897 1.00 83.19 87 PRO A C 1
ATOM 688 O O . PRO A 1 87 ? 4.076 6.966 -8.705 1.00 83.19 87 PRO A O 1
ATOM 691 N N . MET A 1 88 ? 2.995 6.483 -10.596 1.00 83.56 88 MET A N 1
ATOM 692 C CA . MET A 1 88 ? 2.153 5.448 -10.005 1.00 83.56 88 MET A CA 1
ATOM 693 C C . MET A 1 88 ? 2.951 4.225 -9.533 1.00 83.56 88 MET A C 1
ATOM 695 O O . MET A 1 88 ? 2.658 3.626 -8.501 1.00 83.56 88 MET A O 1
ATOM 699 N N . GLN A 1 89 ? 3.970 3.832 -10.295 1.00 86.31 89 GLN A N 1
ATOM 700 C CA . GLN A 1 89 ? 4.758 2.634 -10.012 1.00 86.31 89 GLN A CA 1
ATOM 701 C C . GLN A 1 89 ? 5.683 2.860 -8.822 1.00 86.31 89 GLN A C 1
ATOM 703 O O . GLN A 1 89 ? 5.783 2.018 -7.931 1.00 86.31 89 GLN A O 1
ATOM 708 N N . THR A 1 90 ? 6.330 4.019 -8.794 1.00 87.31 90 THR A N 1
ATOM 709 C CA . THR A 1 90 ? 7.223 4.418 -7.710 1.00 87.31 90 THR A CA 1
ATOM 710 C C . THR A 1 90 ? 6.456 4.712 -6.423 1.00 87.31 90 THR A C 1
ATOM 712 O O . THR A 1 90 ? 6.965 4.393 -5.353 1.00 87.31 90 THR A O 1
ATOM 715 N N . ALA A 1 91 ? 5.217 5.213 -6.499 1.00 88.88 91 ALA A N 1
ATOM 716 C CA . ALA A 1 91 ? 4.332 5.349 -5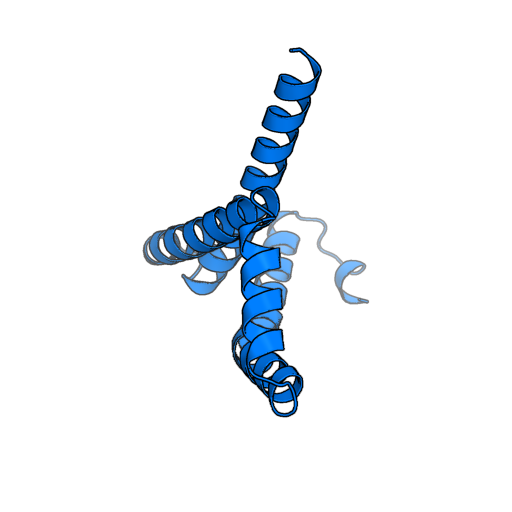.340 1.00 88.88 91 ALA A CA 1
ATOM 717 C C . ALA A 1 91 ? 4.024 3.994 -4.686 1.00 88.88 91 ALA A C 1
ATOM 719 O O . ALA A 1 91 ? 4.176 3.844 -3.475 1.00 88.88 91 ALA A O 1
ATOM 720 N N . ILE A 1 92 ? 3.656 2.980 -5.478 1.00 88.88 92 ILE A N 1
ATOM 721 C CA . ILE A 1 92 ? 3.365 1.630 -4.965 1.00 88.88 92 ILE A CA 1
ATOM 722 C C . ILE A 1 92 ? 4.614 1.013 -4.326 1.00 88.88 92 ILE A C 1
ATOM 724 O O . ILE A 1 92 ? 4.547 0.447 -3.237 1.00 88.88 92 ILE A O 1
ATOM 728 N N . VAL A 1 93 ? 5.772 1.144 -4.978 1.00 90.44 93 VAL A N 1
ATOM 729 C CA . VAL A 1 93 ? 7.042 0.652 -4.426 1.00 90.44 93 VAL A CA 1
ATOM 730 C C . VAL A 1 93 ? 7.399 1.390 -3.133 1.00 90.44 93 VAL A C 1
ATOM 732 O O . VAL A 1 93 ? 7.771 0.748 -2.154 1.00 90.44 93 VAL A O 1
ATOM 735 N N . GLY A 1 94 ? 7.228 2.711 -3.092 1.00 89.88 94 GLY A N 1
ATOM 736 C CA . GLY A 1 94 ? 7.451 3.518 -1.896 1.00 89.88 94 GLY A CA 1
ATOM 737 C C . GLY A 1 94 ? 6.534 3.121 -0.738 1.00 89.88 94 GLY A C 1
ATOM 738 O O . GLY A 1 94 ? 7.004 2.971 0.388 1.00 89.88 94 GLY A O 1
ATOM 739 N N . MET A 1 95 ? 5.254 2.853 -1.012 1.00 91.88 95 MET A N 1
ATOM 740 C CA . MET A 1 95 ? 4.308 2.326 -0.025 1.00 91.88 95 MET A CA 1
ATOM 741 C C . MET A 1 95 ? 4.791 0.991 0.559 1.00 91.88 95 MET A C 1
ATOM 743 O O . MET A 1 95 ? 4.830 0.829 1.779 1.00 91.88 95 MET A O 1
ATOM 747 N N . MET A 1 96 ? 5.215 0.054 -0.297 1.00 90.75 96 MET A N 1
ATOM 748 C CA . MET A 1 96 ? 5.735 -1.249 0.134 1.00 90.75 96 MET A CA 1
ATOM 749 C C . MET A 1 96 ? 6.990 -1.096 0.999 1.00 90.75 96 MET A C 1
ATOM 751 O O . MET A 1 96 ? 7.054 -1.671 2.086 1.00 90.75 96 MET A O 1
ATOM 755 N N . ILE A 1 97 ? 7.951 -0.271 0.575 1.00 92.69 97 ILE A N 1
ATOM 756 C CA . ILE A 1 97 ? 9.163 0.022 1.355 1.00 92.69 97 ILE A CA 1
ATOM 757 C C . ILE A 1 97 ? 8.794 0.616 2.722 1.00 92.69 97 ILE A C 1
ATOM 759 O O . ILE A 1 97 ? 9.335 0.186 3.739 1.00 92.69 97 ILE A O 1
ATOM 763 N N . GLY A 1 98 ? 7.829 1.540 2.766 1.00 90.00 98 GLY A N 1
ATOM 764 C CA . GLY A 1 98 ? 7.332 2.138 4.006 1.00 90.00 98 GLY A CA 1
ATOM 765 C C . GLY A 1 98 ? 6.750 1.108 4.978 1.00 90.00 98 GLY A C 1
ATOM 766 O O . GLY A 1 98 ? 7.082 1.126 6.164 1.00 90.00 98 GLY A O 1
ATOM 767 N N . THR A 1 99 ? 5.936 0.164 4.490 1.00 91.25 99 THR A N 1
ATOM 768 C CA . THR A 1 99 ? 5.379 -0.902 5.346 1.00 91.25 99 THR A CA 1
ATOM 769 C C . THR A 1 99 ? 6.465 -1.802 5.930 1.00 91.25 99 THR A C 1
ATOM 771 O O . THR A 1 99 ? 6.463 -2.058 7.135 1.00 91.25 99 THR A O 1
ATOM 774 N N . VAL A 1 100 ? 7.431 -2.230 5.109 1.00 93.06 100 VAL A N 1
ATOM 775 C CA . VAL A 1 100 ? 8.539 -3.090 5.544 1.00 93.06 100 VAL A CA 1
ATOM 776 C C . VAL A 1 100 ? 9.402 -2.363 6.573 1.00 93.06 100 VAL A C 1
ATOM 778 O O . VAL A 1 100 ? 9.665 -2.908 7.643 1.00 93.06 100 VAL A O 1
ATOM 781 N N . ALA A 1 101 ? 9.766 -1.105 6.306 1.00 91.38 101 ALA A N 1
ATOM 782 C CA . ALA A 1 101 ? 10.543 -0.287 7.233 1.00 91.38 101 ALA A CA 1
ATOM 783 C C . ALA A 1 101 ? 9.841 -0.135 8.591 1.00 91.38 101 ALA A C 1
ATOM 785 O O . ALA A 1 101 ? 10.466 -0.283 9.641 1.00 91.38 101 ALA A O 1
ATOM 786 N N . ALA A 1 102 ? 8.526 0.092 8.597 1.00 89.81 102 ALA A N 1
ATOM 787 C CA . ALA A 1 102 ? 7.769 0.214 9.835 1.00 89.81 102 ALA A CA 1
ATOM 788 C C . ALA A 1 102 ? 7.680 -1.093 10.628 1.00 89.81 102 ALA A C 1
ATOM 790 O O . ALA A 1 102 ? 7.754 -1.057 11.858 1.00 89.81 102 ALA A O 1
ATOM 791 N N . VAL A 1 103 ? 7.553 -2.239 9.952 1.00 90.25 103 VAL A N 1
ATOM 792 C CA . VAL A 1 103 ? 7.596 -3.556 10.604 1.00 90.25 103 VAL A CA 1
ATOM 793 C C . VAL A 1 103 ? 8.970 -3.798 11.226 1.00 90.25 103 VAL A C 1
ATOM 795 O O . VAL A 1 103 ? 9.037 -4.183 12.392 1.00 90.25 103 VAL A O 1
ATOM 798 N N . CYS A 1 104 ? 10.058 -3.490 10.515 1.00 89.94 104 CYS A N 1
ATOM 799 C CA . CYS A 1 104 ? 11.414 -3.565 11.063 1.00 89.94 104 CYS A CA 1
ATOM 800 C C . CYS A 1 104 ? 11.577 -2.667 12.302 1.00 89.94 104 CYS A C 1
ATOM 802 O O . CYS A 1 104 ? 12.041 -3.130 13.342 1.00 89.94 104 CYS A O 1
ATOM 804 N N . CYS A 1 105 ? 11.118 -1.413 12.248 1.00 87.31 105 CYS A N 1
ATOM 805 C CA . CYS A 1 105 ? 11.161 -0.504 13.398 1.00 87.31 105 CYS A CA 1
ATOM 806 C C . CYS A 1 105 ? 10.295 -0.984 14.575 1.00 87.31 105 CYS A C 1
ATOM 808 O O . CYS A 1 105 ? 10.639 -0.755 15.736 1.00 87.31 105 CYS A O 1
ATOM 810 N N . ASN A 1 106 ? 9.164 -1.638 14.300 1.00 88.44 106 ASN A N 1
ATOM 811 C CA . ASN A 1 106 ? 8.330 -2.246 15.336 1.00 88.44 106 ASN A CA 1
ATOM 812 C C . ASN A 1 106 ? 9.039 -3.428 16.007 1.00 88.44 106 ASN A C 1
ATOM 814 O O . ASN A 1 106 ? 9.018 -3.508 17.233 1.00 88.44 106 ASN A O 1
ATOM 818 N N . GLN A 1 107 ? 9.701 -4.287 15.228 1.00 87.25 107 GLN A N 1
AT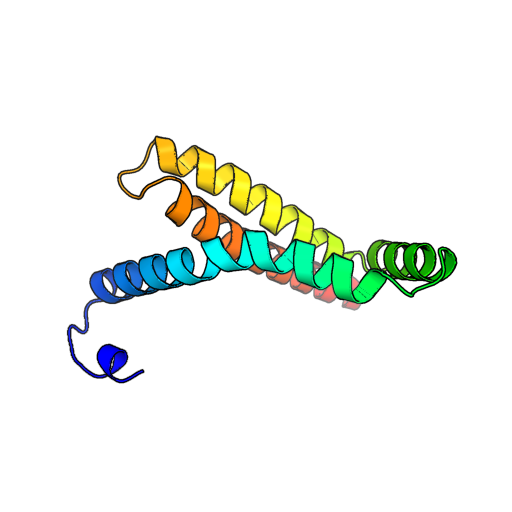OM 819 C CA . GLN A 1 107 ? 10.483 -5.414 15.744 1.00 87.25 107 GLN A CA 1
ATOM 820 C C . GLN A 1 107 ? 11.634 -4.939 16.634 1.00 87.25 107 GLN A C 1
ATOM 822 O O . GLN A 1 107 ? 11.746 -5.383 17.771 1.00 87.25 107 GLN A O 1
ATOM 827 N N . ILE A 1 108 ? 12.418 -3.956 16.176 1.00 86.44 108 ILE A N 1
ATOM 828 C CA . ILE A 1 108 ? 13.520 -3.381 16.965 1.00 86.44 108 ILE A CA 1
ATOM 829 C C . ILE A 1 108 ? 13.000 -2.833 18.299 1.00 86.44 108 ILE A C 1
ATOM 831 O O . ILE A 1 108 ? 13.542 -3.151 19.354 1.0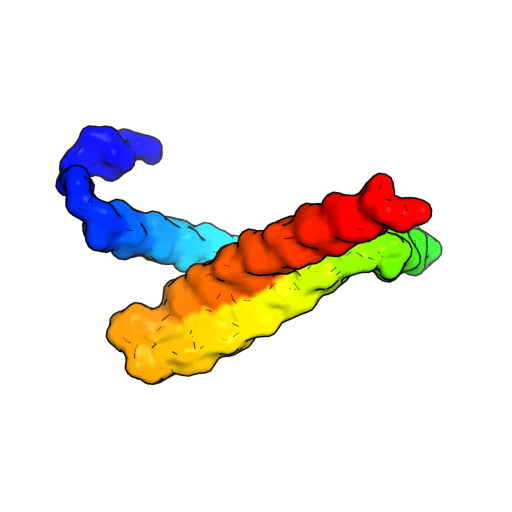0 86.44 108 ILE A O 1
ATOM 835 N N . LYS A 1 109 ? 11.904 -2.061 18.271 1.00 82.38 109 LYS A N 1
ATOM 836 C CA . LYS A 1 109 ? 11.294 -1.521 19.492 1.00 82.38 109 LYS A CA 1
ATOM 837 C C . LYS A 1 109 ? 10.820 -2.624 20.445 1.00 82.38 109 LYS A C 1
ATOM 839 O O . LYS A 1 109 ? 10.964 -2.464 21.654 1.00 82.38 109 LYS A O 1
ATOM 844 N N . SER A 1 110 ? 10.256 -3.709 19.911 1.00 78.25 110 SER A N 1
ATOM 845 C CA . SER A 1 110 ? 9.842 -4.869 20.703 1.00 78.25 110 SER A CA 1
ATOM 846 C C . SER A 1 110 ? 11.043 -5.496 21.408 1.00 78.25 110 SER A C 1
ATOM 848 O O . SER A 1 110 ? 11.022 -5.634 22.628 1.00 78.25 110 SER A O 1
ATOM 850 N N . SER A 1 111 ? 12.126 -5.770 20.677 1.00 74.81 111 SER A N 1
ATOM 851 C CA . SER A 1 111 ? 13.346 -6.363 21.236 1.00 74.81 111 SER A CA 1
ATOM 852 C C . SER A 1 111 ? 13.983 -5.497 22.326 1.00 74.81 111 SER A C 1
ATOM 854 O O . SER A 1 111 ? 14.430 -6.019 23.341 1.00 74.81 111 SER A O 1
ATOM 856 N N . THR A 1 112 ? 13.981 -4.169 22.168 1.00 73.56 112 THR A N 1
ATOM 857 C CA . THR A 1 112 ? 14.499 -3.250 23.197 1.00 73.56 112 THR A CA 1
ATOM 858 C C . THR A 1 112 ? 13.614 -3.202 24.446 1.00 73.56 112 THR A C 1
ATOM 860 O O . THR A 1 112 ? 14.128 -3.010 25.542 1.00 73.56 112 THR A O 1
ATOM 863 N N . SER A 1 113 ? 12.294 -3.378 24.312 1.00 69.81 113 SER A N 1
ATOM 864 C CA . SER A 1 113 ? 11.389 -3.418 25.471 1.00 69.81 113 SER A CA 1
ATOM 865 C C . SER A 1 113 ? 11.496 -4.701 26.291 1.00 69.81 113 SER A C 1
ATOM 867 O O . SER A 1 113 ? 11.197 -4.668 27.474 1.00 69.81 113 SER A O 1
ATOM 869 N N . THR A 1 114 ? 11.944 -5.805 25.687 1.00 68.56 114 THR A N 1
ATOM 870 C CA . THR A 1 114 ? 12.171 -7.084 26.380 1.00 68.56 114 THR A CA 1
ATOM 871 C C . THR A 1 114 ? 13.495 -7.112 27.155 1.00 68.56 114 THR A C 1
ATOM 873 O O . THR A 1 114 ? 13.691 -7.986 27.988 1.00 68.56 114 THR A O 1
ATOM 876 N N . GLN A 1 115 ? 14.409 -6.171 26.891 1.00 58.28 115 GLN A N 1
ATOM 877 C CA . GLN A 1 115 ? 15.699 -6.062 27.588 1.00 58.28 115 GLN A CA 1
ATOM 878 C C . GLN A 1 115 ? 15.712 -5.060 28.758 1.00 58.28 115 GLN A C 1
ATOM 880 O O . GLN A 1 115 ? 16.761 -4.864 29.368 1.00 58.28 115 GLN A O 1
ATOM 885 N N . LYS A 1 116 ? 14.581 -4.414 29.061 1.00 50.78 116 LYS A N 1
ATOM 886 C CA . LYS A 1 116 ? 14.394 -3.580 30.257 1.00 50.78 116 LYS A CA 1
ATOM 887 C C . LYS A 1 116 ? 13.558 -4.323 31.283 1.00 50.78 116 LYS A C 1
ATOM 889 O O . LYS A 1 116 ? 13.835 -4.111 32.480 1.00 50.78 116 LYS A O 1
#

Secondary structure (DSSP, 8-state):
-HHHHSS---HHHHHHHHHHHHHHHHHHHHHHHHHHHHHHHTTS-HHHHHHHHHHHHH-HHHHHHHHHHHHHHHHHHHHHHSSSS-HHHHHHHHHHHHHHHHHHHHHHHHHHHHT-

Organism: NCBI:txid6188